Protein AF-A0A1V6DV70-F1 (afdb_monomer_lite)

Structure (mmCIF, N/CA/C/O backbone):
data_AF-A0A1V6DV70-F1
#
_entry.id   AF-A0A1V6DV70-F1
#
loop_
_atom_site.group_PDB
_atom_site.id
_atom_site.type_symbol
_atom_site.label_atom_id
_atom_site.label_alt_id
_atom_site.label_comp_id
_atom_site.label_asym_id
_atom_site.label_entity_id
_atom_site.label_seq_id
_atom_site.pdbx_PDB_ins_code
_atom_site.Cartn_x
_atom_site.Cartn_y
_atom_site.Cartn_z
_atom_site.occupancy
_atom_site.B_iso_or_equiv
_atom_site.auth_seq_id
_atom_sit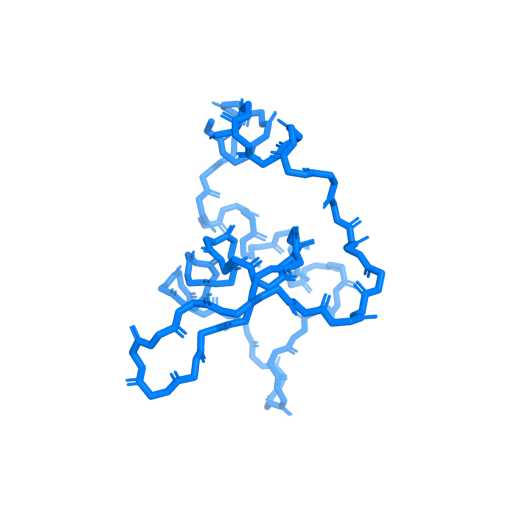e.auth_comp_id
_atom_site.auth_asym_id
_atom_site.auth_atom_id
_atom_site.pdbx_PDB_model_num
ATOM 1 N N . MET A 1 1 ? -8.485 11.263 -6.000 1.00 42.81 1 MET A N 1
ATOM 2 C CA . MET A 1 1 ? -8.433 11.045 -4.542 1.00 42.81 1 MET A CA 1
ATOM 3 C C . MET A 1 1 ? -8.973 9.636 -4.254 1.00 42.81 1 MET A C 1
ATOM 5 O O . MET A 1 1 ? -10.183 9.463 -4.255 1.00 42.81 1 MET A O 1
ATOM 9 N N . TYR A 1 2 ? -8.101 8.616 -4.153 1.00 47.97 2 TYR A N 1
ATOM 10 C CA . TYR A 1 2 ? -8.411 7.179 -3.912 1.00 47.97 2 TYR A CA 1
ATOM 11 C C . TYR A 1 2 ? -9.669 6.609 -4.623 1.00 47.97 2 TYR A C 1
ATOM 13 O O . TYR A 1 2 ? -10.386 5.772 -4.080 1.00 47.97 2 TYR A O 1
ATOM 21 N N . ILE A 1 3 ? -9.879 7.037 -5.876 1.00 50.94 3 ILE A N 1
ATOM 22 C CA . ILE A 1 3 ? -10.935 6.680 -6.855 1.00 50.94 3 ILE A CA 1
ATOM 23 C C . ILE A 1 3 ? -12.322 7.327 -6.647 1.00 50.94 3 ILE A C 1
ATOM 25 O O . ILE A 1 3 ? -13.052 7.534 -7.607 1.00 50.94 3 ILE A O 1
ATOM 29 N N . SER A 1 4 ? -12.669 7.796 -5.457 1.00 46.66 4 SER A N 1
ATOM 30 C CA . SER A 1 4 ? -13.842 8.655 -5.240 1.00 46.66 4 SER A CA 1
ATOM 31 C C . SER A 1 4 ? -13.458 9.548 -4.076 1.00 46.66 4 SER A C 1
ATOM 33 O O . SER A 1 4 ? -13.124 9.005 -3.029 1.00 46.66 4 SER A O 1
ATOM 35 N N . GLY A 1 5 ? -13.472 10.876 -4.211 1.00 53.28 5 GLY A N 1
ATOM 36 C CA . GLY A 1 5 ? -13.048 11.839 -3.173 1.00 53.28 5 GLY A CA 1
ATOM 37 C C . GLY A 1 5 ? -13.835 11.832 -1.853 1.00 53.28 5 GLY A C 1
ATOM 38 O O . GLY A 1 5 ? -13.881 12.838 -1.159 1.00 53.28 5 GLY A O 1
ATOM 39 N N . ASN A 1 6 ? -14.436 10.701 -1.496 1.00 61.38 6 ASN A N 1
ATOM 40 C CA . ASN A 1 6 ? -15.322 10.479 -0.371 1.00 61.38 6 ASN A CA 1
ATOM 41 C C . ASN A 1 6 ? -14.710 9.595 0.723 1.00 61.38 6 ASN A C 1
ATOM 43 O O . ASN A 1 6 ? -15.355 9.430 1.751 1.00 61.38 6 ASN A O 1
ATOM 47 N N . TYR A 1 7 ? -13.521 9.005 0.529 1.00 71.06 7 TYR A N 1
ATOM 48 C CA . TYR A 1 7 ? -12.929 8.109 1.529 1.00 71.06 7 TYR A CA 1
ATOM 49 C C . TYR A 1 7 ? -11.530 8.541 1.954 1.00 71.06 7 TYR A C 1
ATOM 51 O O . TYR A 1 7 ? -10.601 8.655 1.151 1.00 71.06 7 TYR A O 1
ATOM 59 N N . THR A 1 8 ? -11.366 8.724 3.258 1.00 81.12 8 THR A N 1
ATOM 60 C CA . THR A 1 8 ? -10.060 8.907 3.888 1.00 81.12 8 THR A CA 1
ATOM 61 C C . THR A 1 8 ? -9.284 7.586 3.934 1.00 81.12 8 THR A C 1
ATOM 63 O O . THR A 1 8 ? -9.858 6.497 3.980 1.00 81.12 8 THR A O 1
ATOM 66 N N . ILE A 1 9 ? -7.949 7.656 4.014 1.00 80.25 9 ILE A N 1
ATOM 67 C CA . ILE A 1 9 ? -7.074 6.472 4.171 1.00 80.25 9 ILE A CA 1
ATOM 68 C C . ILE A 1 9 ? -7.495 5.622 5.381 1.00 80.25 9 ILE A C 1
ATOM 70 O O . ILE A 1 9 ? -7.383 4.397 5.360 1.00 80.25 9 ILE A O 1
ATOM 74 N N . LYS A 1 10 ? -7.996 6.269 6.442 1.00 81.06 10 LYS A N 1
ATOM 75 C CA . LYS A 1 10 ? -8.494 5.593 7.642 1.00 81.06 10 LYS A CA 1
ATOM 76 C C . LYS A 1 10 ? -9.734 4.755 7.329 1.00 81.06 10 LYS A C 1
ATOM 78 O O . LYS A 1 10 ? -9.755 3.583 7.691 1.00 81.06 10 LYS A O 1
ATOM 83 N N . GLU A 1 11 ? -10.707 5.325 6.623 1.00 83.31 11 GLU A N 1
ATOM 84 C CA . GLU A 1 11 ? -11.924 4.617 6.210 1.00 83.31 11 GLU A CA 1
ATOM 85 C C . GLU A 1 11 ? -11.622 3.466 5.255 1.00 83.31 11 GLU A C 1
ATOM 87 O O . GLU A 1 11 ? -12.213 2.397 5.379 1.00 83.31 11 GLU A O 1
ATOM 92 N N . ILE A 1 12 ? -10.661 3.645 4.346 1.00 82.50 12 ILE A N 1
ATOM 93 C CA . ILE A 1 12 ? -10.199 2.563 3.472 1.00 82.50 12 ILE A CA 1
ATOM 94 C C . ILE A 1 12 ? -9.580 1.440 4.313 1.00 82.50 12 ILE A C 1
ATOM 96 O O . ILE A 1 12 ? -9.924 0.277 4.125 1.00 82.50 12 ILE A O 1
ATOM 100 N N . ALA A 1 13 ? -8.734 1.770 5.293 1.00 83.06 13 ALA A N 1
ATOM 101 C CA . ALA A 1 13 ? -8.157 0.780 6.200 1.00 83.06 13 ALA A CA 1
ATOM 102 C C . ALA A 1 13 ? -9.229 0.036 7.019 1.00 83.06 13 ALA A C 1
ATOM 104 O O . ALA A 1 13 ? -9.096 -1.165 7.250 1.00 83.06 13 ALA A O 1
ATOM 105 N N . ASP A 1 14 ? -10.279 0.734 7.469 1.00 85.12 14 ASP A N 1
ATOM 106 C CA . ASP A 1 14 ? -11.418 0.130 8.173 1.00 85.12 14 ASP A CA 1
ATOM 107 C C . ASP A 1 14 ? -12.227 -0.794 7.258 1.00 85.12 14 ASP A C 1
ATOM 109 O O . ASP A 1 14 ? -12.491 -1.936 7.627 1.00 85.12 14 ASP A O 1
ATOM 113 N N . LYS A 1 15 ? -12.554 -0.356 6.037 1.00 84.06 15 LYS A N 1
ATOM 114 C CA . LYS A 1 15 ? -13.268 -1.184 5.054 1.00 84.06 15 LYS A CA 1
ATOM 115 C C . LYS A 1 15 ? -12.476 -2.429 4.662 1.00 84.06 15 LYS A C 1
ATOM 117 O O . LYS A 1 15 ? -13.034 -3.519 4.658 1.00 84.06 15 LYS A O 1
ATOM 122 N N . ILE A 1 16 ? -11.181 -2.288 4.378 1.00 84.31 16 ILE A N 1
ATOM 123 C CA . ILE A 1 16 ? -10.288 -3.408 4.037 1.00 84.31 16 ILE A CA 1
ATOM 124 C C . ILE A 1 16 ? -10.244 -4.424 5.190 1.00 84.31 16 ILE A C 1
ATOM 126 O O . ILE A 1 16 ? -10.345 -5.629 4.956 1.00 84.31 16 ILE A O 1
ATOM 130 N N . TYR A 1 17 ? -10.189 -3.946 6.437 1.00 85.62 17 TYR A N 1
ATOM 131 C CA . TYR A 1 17 ? -10.244 -4.806 7.617 1.00 85.62 17 TYR A CA 1
ATOM 132 C C . TYR A 1 17 ? -11.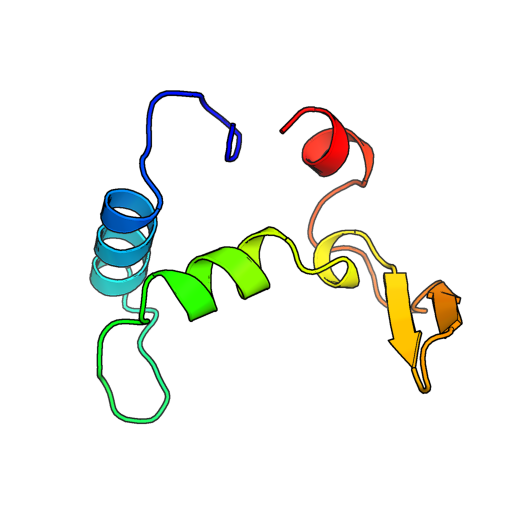603 -5.507 7.786 1.00 85.62 17 TYR A C 1
ATOM 134 O O . TYR A 1 17 ? -11.634 -6.702 8.085 1.00 85.62 17 TYR A O 1
ATOM 142 N N . LEU A 1 18 ? -12.715 -4.799 7.546 1.00 84.94 18 LEU A N 1
ATOM 143 C CA . LEU A 1 18 ? -14.078 -5.350 7.595 1.00 84.94 18 LEU A CA 1
ATOM 144 C C . LEU A 1 18 ? -14.314 -6.437 6.540 1.00 84.94 18 LEU A C 1
ATOM 146 O O . LEU A 1 18 ? -14.958 -7.439 6.832 1.00 84.94 18 LEU A O 1
ATOM 150 N N . VAL A 1 19 ? -13.747 -6.274 5.343 1.00 84.25 19 VAL A N 1
ATOM 151 C CA . VAL A 1 19 ? -13.789 -7.278 4.261 1.00 84.25 19 VAL A CA 1
ATOM 152 C C . VAL A 1 19 ? -12.912 -8.503 4.587 1.00 84.25 19 VAL A C 1
ATOM 154 O O . VAL A 1 19 ? -12.951 -9.510 3.886 1.00 84.25 19 VAL A O 1
ATOM 157 N N . GLY A 1 20 ? -12.152 -8.464 5.687 1.00 83.44 20 GLY A N 1
ATOM 158 C CA . GLY A 1 20 ? -11.341 -9.583 6.166 1.00 83.44 20 GLY A CA 1
ATOM 159 C C . GLY A 1 20 ? -9.897 -9.563 5.668 1.00 83.44 20 GLY A C 1
ATOM 160 O O . GLY A 1 20 ? -9.148 -10.503 5.933 1.00 83.44 20 GLY A O 1
ATOM 161 N N . LEU A 1 21 ? -9.475 -8.488 5.001 1.00 81.81 21 LEU A N 1
ATOM 162 C CA . LEU A 1 21 ? -8.105 -8.313 4.535 1.00 81.81 21 LEU A CA 1
ATOM 163 C C . LEU A 1 21 ? -7.271 -7.754 5.698 1.00 81.81 21 LEU A C 1
ATOM 165 O O . LEU A 1 21 ? -7.222 -6.554 5.980 1.00 81.81 21 LEU A O 1
ATOM 169 N N . LYS A 1 22 ? -6.671 -8.683 6.439 1.00 84.62 22 LYS A N 1
ATOM 170 C CA . LYS A 1 22 ? -5.892 -8.424 7.654 1.00 84.62 22 LYS A CA 1
ATOM 171 C C . LYS A 1 22 ? -4.414 -8.640 7.368 1.00 84.62 22 LYS A C 1
ATOM 173 O O . LYS A 1 22 ? -4.047 -9.404 6.478 1.00 84.62 22 LYS A O 1
ATOM 178 N N . SER A 1 23 ? -3.557 -8.002 8.160 1.00 80.56 23 SER A N 1
ATOM 179 C CA . SER A 1 23 ? -2.133 -8.341 8.150 1.00 80.56 23 SER A CA 1
ATOM 180 C C . SER A 1 23 ? -1.928 -9.817 8.505 1.00 80.56 23 SER A C 1
ATOM 182 O O . SER A 1 23 ? -2.795 -10.457 9.100 1.00 80.56 23 SER A O 1
ATOM 184 N N . ARG A 1 24 ? -0.743 -10.357 8.204 1.00 77.88 24 ARG A N 1
ATOM 185 C CA . ARG A 1 24 ? -0.382 -11.749 8.522 1.00 77.88 24 ARG A CA 1
ATOM 186 C C . ARG A 1 24 ? -0.543 -12.098 10.013 1.00 77.88 24 ARG A C 1
ATOM 188 O O . ARG A 1 24 ? -0.747 -13.258 10.338 1.00 77.88 24 ARG A O 1
ATOM 195 N N . GLY A 1 25 ? -0.485 -11.100 10.900 1.00 80.75 25 GLY A N 1
ATOM 196 C CA . GLY A 1 25 ? -0.740 -11.238 12.339 1.00 80.75 25 GLY A CA 1
ATOM 197 C C . GLY A 1 25 ? -2.190 -10.979 12.772 1.00 80.75 25 GLY A C 1
ATOM 198 O O . GLY A 1 25 ? -2.437 -10.822 13.959 1.00 80.75 25 GLY A O 1
ATOM 199 N N . GLY A 1 26 ? -3.142 -10.857 11.842 1.00 82.12 26 GLY A N 1
ATOM 200 C CA . GLY A 1 26 ? -4.560 -10.612 12.136 1.00 82.12 26 GLY A CA 1
ATOM 201 C C . GLY A 1 26 ? -4.921 -9.156 12.451 1.00 82.12 26 GLY A C 1
ATOM 202 O O . GLY A 1 26 ? -6.096 -8.842 12.618 1.00 82.12 26 GLY A O 1
ATOM 203 N N . ASN A 1 27 ? -3.941 -8.252 12.480 1.00 83.06 27 ASN A N 1
ATOM 204 C CA . ASN A 1 27 ? -4.150 -6.846 12.824 1.00 83.06 27 ASN A CA 1
ATOM 205 C C . ASN A 1 27 ? -4.566 -5.997 11.618 1.00 83.06 27 ASN A C 1
ATOM 207 O O . ASN A 1 27 ? -4.233 -6.315 10.469 1.00 83.06 27 ASN A O 1
ATOM 211 N N . LYS A 1 28 ? -5.229 -4.872 11.904 1.00 84.19 28 LYS A N 1
ATOM 212 C CA . LYS A 1 28 ? -5.539 -3.823 10.928 1.00 84.19 28 LYS A CA 1
ATOM 213 C C . LYS A 1 28 ? -4.253 -3.204 10.374 1.00 84.19 28 LYS A C 1
ATOM 215 O O . LYS A 1 28 ? -3.301 -2.955 11.113 1.00 84.19 28 LYS A O 1
ATOM 220 N N . TYR A 1 29 ? -4.236 -2.921 9.075 1.00 83.31 29 TYR A N 1
ATOM 221 C CA . TYR A 1 29 ? -3.118 -2.223 8.450 1.00 83.31 29 TYR A CA 1
ATOM 222 C C . TYR A 1 29 ? -3.003 -0.782 8.952 1.00 83.31 29 TYR A C 1
ATOM 224 O O . TYR A 1 29 ? -3.992 -0.056 9.077 1.00 83.31 29 TYR A O 1
ATOM 232 N N . HIS A 1 30 ? -1.769 -0.352 9.203 1.00 83.56 30 HIS A N 1
ATOM 233 C CA . HIS A 1 30 ? -1.487 1.036 9.536 1.00 83.56 30 HIS A CA 1
ATOM 234 C C . HIS A 1 30 ? -1.743 1.952 8.327 1.00 83.56 30 HIS A C 1
ATOM 236 O O . HIS A 1 30 ? -1.557 1.549 7.177 1.00 83.56 30 HIS A O 1
ATOM 242 N N . LYS A 1 31 ? -2.103 3.217 8.581 1.00 81.50 31 LYS A N 1
ATOM 243 C CA . LYS A 1 31 ? -2.387 4.214 7.532 1.00 81.50 31 LYS A CA 1
ATOM 244 C C . LYS A 1 31 ? -1.257 4.354 6.504 1.00 81.50 31 LYS A C 1
ATOM 246 O O . LYS A 1 31 ? -1.533 4.493 5.321 1.00 81.50 31 LYS A O 1
ATOM 251 N N . SER A 1 32 ? 0.003 4.274 6.941 1.00 81.81 32 SER A N 1
ATOM 252 C CA . SER A 1 32 ? 1.163 4.366 6.044 1.00 81.81 32 SER A CA 1
ATOM 253 C C . SER A 1 32 ? 1.279 3.156 5.121 1.00 81.81 32 SER A C 1
ATOM 255 O O . SER A 1 32 ? 1.588 3.316 3.952 1.00 81.81 32 SER A O 1
ATOM 257 N N . GLN A 1 33 ? 0.972 1.957 5.619 1.00 82.81 33 GLN A N 1
ATOM 258 C CA . GLN A 1 33 ? 0.989 0.734 4.817 1.00 82.81 33 GLN A CA 1
ATOM 259 C C . GLN A 1 33 ? -0.103 0.767 3.749 1.00 82.81 33 GLN A C 1
ATOM 261 O O . GLN A 1 33 ? 0.174 0.472 2.594 1.00 82.81 33 GLN A O 1
ATOM 266 N N . ILE A 1 34 ? -1.316 1.200 4.108 1.00 83.12 34 ILE A N 1
ATOM 267 C CA . ILE A 1 34 ? -2.403 1.400 3.139 1.00 83.12 34 ILE A CA 1
ATOM 268 C C . ILE A 1 34 ? -2.032 2.473 2.111 1.00 83.12 34 ILE A C 1
ATOM 270 O O . ILE A 1 34 ? -2.274 2.279 0.927 1.00 83.12 34 ILE A O 1
ATOM 274 N N . TYR A 1 35 ? -1.401 3.571 2.536 1.00 82.38 35 TYR A N 1
ATOM 275 C CA . TYR A 1 35 ? -0.913 4.603 1.620 1.00 82.38 35 TYR A CA 1
ATOM 276 C C . TYR A 1 35 ? 0.095 4.041 0.609 1.00 82.38 35 TYR A C 1
ATOM 278 O O . TYR A 1 35 ? -0.057 4.253 -0.592 1.00 82.38 35 TYR A O 1
ATOM 286 N N . THR A 1 36 ? 1.103 3.298 1.074 1.00 82.94 36 THR A N 1
ATOM 287 C CA . THR A 1 36 ? 2.103 2.668 0.201 1.00 82.94 36 THR A CA 1
ATOM 288 C C . THR A 1 36 ? 1.472 1.634 -0.722 1.00 82.94 36 THR A C 1
ATOM 290 O O . THR A 1 36 ? 1.827 1.585 -1.893 1.00 82.94 36 THR A O 1
ATOM 293 N N . LEU A 1 37 ? 0.522 0.840 -0.220 1.00 81.81 37 LEU A N 1
ATOM 294 C CA . LEU A 1 37 ? -0.230 -0.128 -1.012 1.00 81.81 37 LEU A CA 1
ATOM 295 C C . LEU A 1 37 ? -0.970 0.591 -2.143 1.00 81.81 37 LEU A C 1
ATOM 297 O O . LEU A 1 37 ? -0.735 0.325 -3.310 1.00 81.81 37 LEU A O 1
ATOM 301 N N . LEU A 1 38 ? -1.804 1.573 -1.821 1.00 79.12 38 LEU A N 1
ATOM 302 C CA . LEU A 1 38 ? -2.619 2.252 -2.824 1.00 79.12 38 LEU A CA 1
ATOM 303 C C . LEU A 1 38 ? -1.794 3.066 -3.829 1.00 79.12 38 LEU A C 1
ATOM 305 O O . LEU A 1 38 ? -2.272 3.277 -4.932 1.00 79.12 38 LEU A O 1
ATOM 309 N N . ASN A 1 39 ? -0.576 3.489 -3.481 1.00 78.50 39 ASN A N 1
ATOM 310 C CA . ASN A 1 39 ? 0.342 4.178 -4.396 1.00 78.50 39 ASN A CA 1
ATOM 311 C C . ASN A 1 39 ? 1.333 3.235 -5.101 1.00 78.50 39 ASN A C 1
ATOM 313 O O . ASN A 1 39 ? 2.237 3.698 -5.800 1.00 78.50 39 ASN A O 1
ATOM 317 N N . ASN A 1 40 ? 1.219 1.920 -4.907 1.00 82.38 40 ASN A N 1
ATOM 318 C CA . AS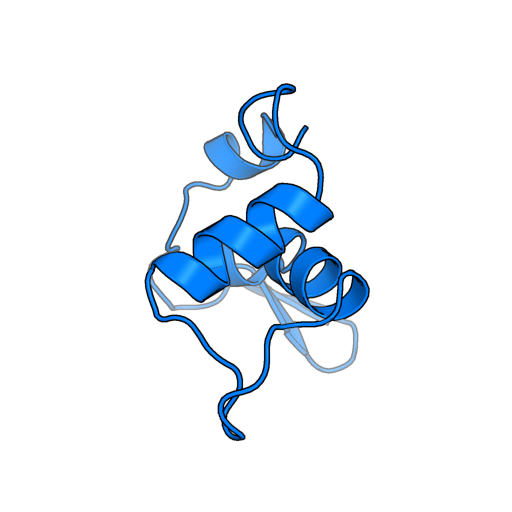N A 1 40 ? 2.180 0.991 -5.477 1.00 82.38 40 ASN A CA 1
ATOM 319 C C . ASN A 1 40 ? 1.964 0.843 -6.989 1.00 82.38 40 ASN A C 1
ATOM 321 O O . ASN A 1 40 ? 0.911 0.412 -7.460 1.00 82.38 40 ASN A O 1
ATOM 325 N N . LYS A 1 41 ? 3.018 1.131 -7.750 1.00 77.31 41 LYS A N 1
ATOM 326 C CA . LYS A 1 41 ? 3.010 1.076 -9.212 1.00 77.31 41 LYS A CA 1
ATOM 327 C C . LYS A 1 41 ? 2.828 -0.334 -9.788 1.00 77.31 41 LYS A C 1
ATOM 329 O O . LYS A 1 41 ? 2.432 -0.503 -10.944 1.00 77.31 41 LYS A O 1
ATOM 334 N N . PHE A 1 42 ? 3.012 -1.346 -8.942 1.00 82.19 42 PHE A N 1
ATOM 335 C CA . PHE A 1 42 ? 2.773 -2.750 -9.256 1.00 82.19 42 PHE A CA 1
ATOM 336 C C . PHE A 1 42 ? 1.356 -3.008 -9.781 1.00 82.19 42 PHE A C 1
ATOM 338 O O . PHE A 1 42 ? 1.167 -3.826 -10.685 1.00 82.19 42 PHE A O 1
ATOM 345 N N . TYR A 1 43 ? 0.356 -2.293 -9.258 1.00 82.38 43 TYR A N 1
ATOM 346 C CA . TYR A 1 43 ? -1.049 -2.537 -9.591 1.00 82.38 43 TYR A CA 1
ATOM 347 C C . TYR A 1 43 ? -1.402 -2.221 -11.047 1.00 82.38 43 TYR A C 1
ATOM 349 O O . TYR A 1 43 ? -2.304 -2.860 -11.593 1.00 82.38 43 TYR A O 1
ATOM 357 N N . TYR A 1 44 ? -0.657 -1.319 -11.692 1.00 79.62 44 TYR A N 1
ATOM 358 C CA . TYR A 1 44 ? -0.823 -0.974 -13.105 1.00 79.62 44 TYR A CA 1
ATOM 359 C C . TYR A 1 44 ? 0.325 -1.471 -14.001 1.00 79.62 44 TYR A C 1
ATOM 361 O O . TYR A 1 44 ? 0.425 -1.061 -15.156 1.00 79.62 44 TYR A O 1
ATOM 369 N N . GLY A 1 45 ? 1.153 -2.396 -13.500 1.00 79.88 45 GLY A N 1
ATOM 370 C CA . GLY A 1 45 ? 2.131 -3.125 -14.312 1.00 79.88 45 GLY A CA 1
ATOM 371 C C . GLY A 1 45 ? 3.558 -2.576 -14.286 1.00 79.88 45 GLY A C 1
ATOM 372 O O . GLY A 1 45 ? 4.352 -2.974 -15.130 1.00 79.88 45 GLY A O 1
ATOM 373 N N . ILE A 1 46 ? 3.917 -1.696 -13.344 1.00 83.19 46 ILE A N 1
ATOM 374 C CA . ILE A 1 46 ? 5.309 -1.248 -13.163 1.00 83.19 46 ILE A CA 1
ATOM 375 C C . ILE A 1 46 ? 5.908 -1.878 -11.905 1.00 83.19 46 ILE A C 1
ATOM 377 O O . ILE A 1 46 ? 5.324 -1.822 -10.827 1.00 83.19 46 ILE A O 1
ATOM 381 N N . ILE A 1 47 ? 7.096 -2.457 -12.034 1.00 83.25 47 ILE A N 1
ATOM 382 C CA . ILE A 1 47 ? 7.862 -3.047 -10.936 1.00 83.25 47 ILE A CA 1
ATOM 383 C C . ILE A 1 47 ? 9.113 -2.199 -10.725 1.00 83.25 47 ILE A C 1
ATOM 385 O O . ILE A 1 47 ? 9.864 -1.965 -11.664 1.00 83.25 47 ILE A O 1
ATOM 389 N N . THR A 1 48 ? 9.363 -1.758 -9.495 1.00 81.25 48 THR A N 1
ATOM 390 C CA . THR A 1 48 ? 10.601 -1.047 -9.157 1.00 81.25 48 THR A CA 1
ATOM 391 C C . THR A 1 48 ? 11.628 -2.046 -8.627 1.00 81.25 48 THR A C 1
ATOM 393 O O . THR A 1 48 ? 11.374 -2.711 -7.622 1.00 81.25 48 THR A O 1
ATOM 396 N N . SER A 1 49 ? 12.781 -2.164 -9.285 1.00 79.50 49 SER A N 1
ATOM 397 C CA . SER A 1 49 ? 13.899 -3.017 -8.859 1.00 79.50 49 SER A CA 1
ATOM 398 C C . SER A 1 49 ? 15.181 -2.194 -8.867 1.00 79.50 49 SER A C 1
ATOM 400 O O . SER A 1 49 ? 15.454 -1.499 -9.834 1.00 79.50 49 SER A O 1
ATOM 402 N N . HIS A 1 50 ? 15.951 -2.222 -7.777 1.00 82.25 50 HIS A N 1
ATOM 403 C CA . HIS A 1 50 ? 17.206 -1.460 -7.645 1.00 82.25 50 HIS A CA 1
ATOM 404 C C . HIS A 1 50 ? 17.086 0.054 -7.930 1.00 82.25 50 HIS A C 1
ATOM 406 O O . HIS A 1 50 ? 18.060 0.701 -8.294 1.00 82.25 50 HIS A O 1
ATOM 412 N N . GLY A 1 51 ? 15.897 0.636 -7.733 1.00 81.94 51 GLY A N 1
ATOM 413 C CA . GLY A 1 51 ? 15.626 2.049 -8.025 1.00 81.94 51 GLY A CA 1
ATOM 414 C C . GLY A 1 51 ? 15.230 2.335 -9.476 1.00 81.94 51 GLY A C 1
ATOM 415 O O . GLY A 1 51 ? 14.842 3.459 -9.776 1.00 81.94 51 GLY A O 1
ATOM 416 N N . GLU A 1 52 ? 15.249 1.330 -10.348 1.00 83.56 52 GLU A N 1
ATOM 417 C CA . GLU A 1 52 ? 14.803 1.435 -11.734 1.00 83.56 52 GLU A CA 1
ATOM 418 C C . GLU A 1 52 ? 13.385 0.882 -11.905 1.00 83.56 52 GLU A C 1
ATOM 420 O O . GLU A 1 52 ? 12.966 -0.064 -11.229 1.00 83.56 52 GLU A O 1
ATOM 425 N N . GLU A 1 53 ? 12.624 1.499 -12.805 1.00 84.88 53 GLU A N 1
ATOM 426 C CA . GLU A 1 53 ? 11.249 1.117 -13.114 1.00 84.88 53 GLU A CA 1
ATOM 427 C C . GLU A 1 53 ? 11.212 0.200 -14.337 1.00 84.88 53 GLU A C 1
ATOM 429 O O . GLU A 1 53 ? 11.625 0.577 -15.430 1.00 84.88 53 GLU A O 1
ATOM 434 N N . TYR A 1 54 ? 10.665 -0.997 -14.158 1.00 83.00 54 TYR A N 1
ATOM 435 C CA . TYR A 1 54 ? 10.538 -2.016 -15.191 1.00 83.00 54 TYR A CA 1
ATOM 436 C C . TYR A 1 54 ? 9.065 -2.270 -15.501 1.00 83.00 54 TYR A C 1
ATOM 438 O O . TYR A 1 54 ? 8.224 -2.307 -14.600 1.00 83.00 54 TYR A O 1
ATOM 446 N N . ALA A 1 55 ? 8.741 -2.503 -16.772 1.00 82.00 55 ALA A N 1
ATOM 447 C CA . ALA A 1 55 ? 7.429 -3.017 -17.144 1.00 82.00 55 ALA A CA 1
ATOM 448 C C . ALA A 1 55 ? 7.318 -4.477 -16.678 1.00 82.00 55 ALA A C 1
ATOM 450 O O . ALA A 1 55 ? 8.045 -5.354 -17.147 1.00 82.00 55 ALA A O 1
ATOM 451 N N . GLY A 1 56 ? 6.428 -4.738 -15.724 1.00 78.62 56 GLY A N 1
ATOM 452 C CA . GLY A 1 56 ? 6.131 -6.087 -15.268 1.00 78.62 56 GLY A CA 1
ATOM 453 C C . GLY A 1 56 ? 5.487 -6.903 -16.387 1.00 78.62 56 GLY A C 1
ATOM 454 O O . GLY A 1 56 ? 4.621 -6.414 -17.105 1.00 78.62 56 GLY A O 1
ATOM 455 N N . SER A 1 57 ? 5.882 -8.171 -16.524 1.00 78.12 57 SER A N 1
ATOM 456 C CA . SER A 1 57 ? 5.224 -9.114 -17.447 1.00 78.12 57 SER A CA 1
ATOM 457 C C . SER A 1 57 ? 3.882 -9.644 -16.917 1.00 78.12 57 SER A C 1
ATOM 459 O O . SER A 1 57 ? 3.246 -10.474 -17.564 1.00 78.12 57 SER A O 1
ATOM 461 N N . HIS A 1 58 ? 3.440 -9.211 -15.730 1.00 80.56 58 HIS A N 1
ATOM 462 C CA . HIS A 1 58 ? 2.162 -9.629 -15.161 1.00 80.56 58 HIS A CA 1
ATOM 463 C C . HIS A 1 58 ? 0.997 -8.825 -15.737 1.00 80.56 58 HIS A C 1
ATOM 465 O O . HIS A 1 58 ? 1.127 -7.660 -16.108 1.00 80.56 58 HIS A O 1
ATOM 471 N N . LYS A 1 59 ? -0.186 -9.444 -15.759 1.00 78.81 59 LYS A N 1
ATOM 472 C CA . LYS A 1 59 ? -1.418 -8.745 -16.122 1.00 78.81 59 LYS A CA 1
ATOM 473 C C . LYS A 1 59 ? -1.727 -7.692 -15.043 1.00 78.81 59 LYS A C 1
ATOM 475 O O . LYS A 1 59 ? -1.865 -8.075 -13.878 1.00 78.81 59 LYS A O 1
ATOM 480 N N . PRO A 1 60 ? -1.841 -6.399 -15.394 1.00 80.81 60 PRO A N 1
ATOM 481 C CA . PRO A 1 60 ? -2.137 -5.357 -14.420 1.00 80.81 60 PRO A CA 1
ATOM 482 C C . PRO A 1 60 ? -3.513 -5.596 -13.789 1.00 80.81 60 PRO A C 1
ATOM 484 O O . PRO A 1 60 ? -4.458 -6.006 -14.467 1.00 80.81 60 PRO A O 1
ATOM 487 N N . ILE A 1 61 ? -3.610 -5.359 -12.479 1.00 78.50 61 ILE A N 1
ATOM 488 C CA . ILE A 1 61 ? -4.847 -5.541 -11.704 1.00 78.50 61 ILE A CA 1
ATOM 489 C C . ILE A 1 61 ? -5.819 -4.393 -12.006 1.00 78.50 61 ILE A C 1
ATOM 491 O O . ILE A 1 61 ? -7.025 -4.609 -12.102 1.00 78.50 61 ILE A O 1
ATOM 495 N N . ILE A 1 62 ? -5.286 -3.186 -12.202 1.00 76.81 62 ILE A N 1
ATOM 496 C CA . ILE A 1 62 ? -6.021 -1.989 -12.619 1.00 76.81 62 ILE A CA 1
ATOM 497 C C . ILE A 1 62 ? -5.354 -1.386 -13.854 1.00 76.81 62 ILE A C 1
ATOM 499 O O . ILE A 1 62 ? -4.136 -1.453 -14.013 1.00 76.81 62 ILE A O 1
ATOM 503 N N . SER A 1 63 ? -6.135 -0.787 -14.750 1.00 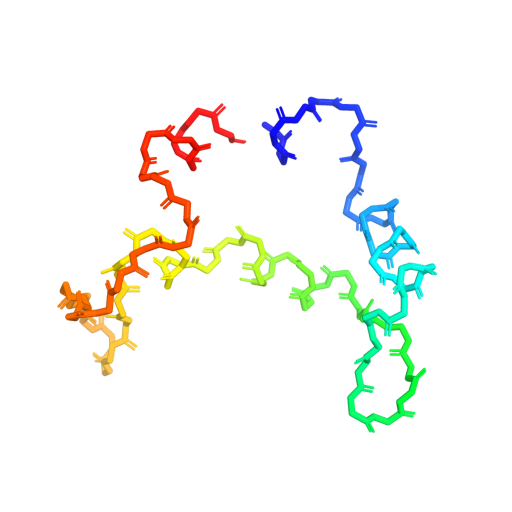72.31 63 SER A N 1
ATOM 504 C CA . SER A 1 63 ? -5.558 -0.063 -15.882 1.00 72.31 63 SER A CA 1
ATOM 505 C C . SER A 1 63 ? -4.843 1.194 -15.382 1.00 72.31 63 SER A C 1
ATOM 507 O O . SER A 1 63 ? -5.323 1.870 -14.473 1.00 72.31 63 SER A O 1
ATOM 509 N N . LYS A 1 64 ? -3.706 1.540 -16.001 1.00 68.19 64 LYS A N 1
ATOM 510 C CA . LYS A 1 64 ? -2.948 2.761 -15.673 1.00 68.19 64 LYS A CA 1
ATOM 511 C C . LYS A 1 64 ? -3.837 4.009 -15.701 1.00 68.19 64 LYS A C 1
ATOM 513 O O . LYS A 1 64 ? -3.741 4.854 -14.825 1.00 68.19 64 LYS A O 1
ATOM 518 N N . ARG A 1 65 ? -4.774 4.052 -16.647 1.00 67.31 65 A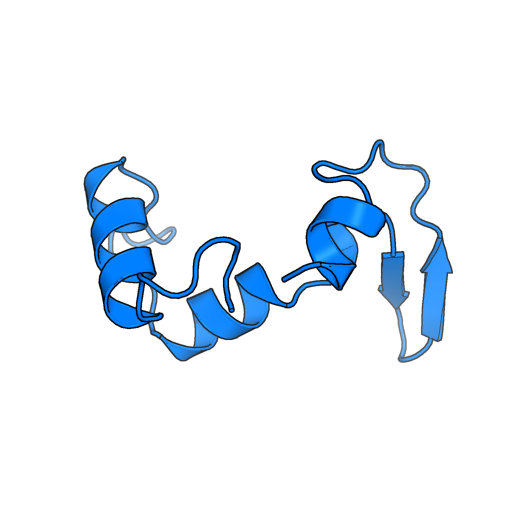RG A N 1
ATOM 519 C CA . ARG A 1 65 ? -5.777 5.109 -16.763 1.00 67.31 65 ARG A CA 1
ATOM 520 C C . ARG A 1 65 ? -6.638 5.261 -15.501 1.00 67.31 65 ARG A C 1
ATOM 522 O O . ARG A 1 65 ? -6.814 6.372 -15.029 1.00 67.31 65 ARG A O 1
ATOM 529 N N . LEU A 1 66 ? -7.113 4.156 -14.918 1.00 68.31 66 LEU A N 1
ATOM 530 C CA . LEU A 1 66 ? -7.904 4.183 -13.680 1.00 68.31 66 LEU A CA 1
ATOM 531 C C . LEU A 1 66 ? -7.075 4.647 -12.469 1.00 68.31 66 LEU A C 1
ATOM 533 O O . LEU A 1 66 ? -7.626 5.161 -11.502 1.00 68.31 66 LEU A O 1
ATOM 537 N N . PHE A 1 67 ? -5.758 4.438 -12.520 1.00 67.56 67 PHE A N 1
ATOM 538 C CA . PHE A 1 67 ? -4.828 4.882 -11.488 1.00 67.56 67 PHE A CA 1
ATOM 539 C C . PHE A 1 67 ? -4.470 6.369 -11.623 1.00 67.56 67 PHE A C 1
ATOM 541 O O . PHE A 1 67 ? -4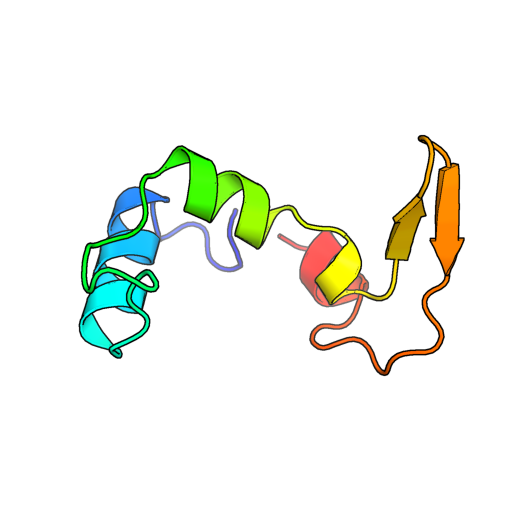.421 7.065 -10.620 1.00 67.56 67 PHE A O 1
ATOM 548 N N . GLU A 1 68 ? -4.238 6.861 -12.844 1.00 62.62 68 GLU A N 1
ATOM 549 C CA . GLU A 1 68 ? -3.922 8.276 -13.107 1.00 62.62 68 GLU A CA 1
ATOM 550 C C . GLU A 1 68 ? -5.137 9.203 -12.951 1.00 62.62 68 GLU A C 1
ATOM 552 O O . GLU A 1 68 ? -4.966 10.383 -12.663 1.00 62.62 68 GLU A O 1
ATOM 557 N N . GLU A 1 69 ? -6.361 8.690 -13.104 1.00 61.94 69 GLU A N 1
ATOM 558 C CA . GLU A 1 69 ? -7.590 9.441 -12.799 1.00 61.94 69 GLU A CA 1
ATOM 559 C C . GLU A 1 69 ? -7.863 9.564 -11.273 1.00 61.94 69 GLU A C 1
ATOM 561 O O . GLU A 1 69 ? -8.816 10.237 -10.869 1.00 61.94 69 GLU A O 1
ATOM 566 N N . ALA A 1 70 ? -7.041 8.943 -10.411 1.00 56.34 70 ALA A N 1
ATOM 567 C CA . ALA A 1 70 ? -7.183 8.919 -8.947 1.00 56.34 70 ALA A CA 1
ATOM 568 C C . ALA A 1 70 ? -6.196 9.836 -8.206 1.00 56.34 70 ALA A C 1
ATOM 570 O O . ALA A 1 70 ? -6.473 10.070 -7.003 1.00 56.34 70 ALA A O 1
#

pLDDT: mean 77.12, std 10.14, range [42.81, 85.62]

Sequence (70 aa):
MYISGNYTIKEIADKIYLVGLKSRGGNKYHKSQIYTLLNNKFYYGIITSHGEEYAGSHKPIISKRLFEEA

Secondary structure (DSSP, 8-state):
-TTSTT--HHHHHHHHHHTT---TTSPPPPHHHHHHHHT-GGGGTEEEETTEEEE-SSPPSS-HHHHHT-

Foldseek 3Di:
DLLDPPDDLVNVQVVCVVVVNAPPVSHGDDSVRSVCVLPPPVQQQWDADPNDIDRHPDDHVDHVVSSVVD

Radius of gyration: 13.52 Å; chains: 1; bounding box: 32×24×30 Å